Protein AF-A0A2W0CCJ9-F1 (afdb_monomer_lite)

Structure (mmCIF, N/CA/C/O backbone):
data_AF-A0A2W0CCJ9-F1
#
_entry.id   AF-A0A2W0CCJ9-F1
#
loop_
_atom_site.group_PDB
_atom_site.id
_atom_site.type_symbol
_atom_site.label_atom_id
_atom_site.label_alt_id
_atom_site.label_comp_id
_atom_site.label_asym_id
_atom_site.label_entity_id
_atom_site.label_seq_id
_atom_site.pdbx_PDB_ins_code
_atom_site.Cartn_x
_atom_site.Cartn_y
_atom_site.Cartn_z
_atom_site.occupancy
_atom_site.B_iso_or_equiv
_atom_site.auth_seq_id
_atom_site.auth_comp_id
_atom_site.auth_asym_id
_atom_site.auth_atom_id
_atom_site.pdbx_PDB_model_num
ATOM 1 N N . MET A 1 1 ? -24.635 -8.488 -2.903 1.00 36.38 1 MET A N 1
ATOM 2 C CA . MET A 1 1 ? -23.510 -9.349 -2.495 1.00 36.38 1 MET A CA 1
ATOM 3 C C . MET A 1 1 ? -22.950 -8.740 -1.231 1.00 36.38 1 MET A C 1
ATOM 5 O O . MET A 1 1 ? -22.435 -7.633 -1.300 1.00 36.38 1 MET A O 1
ATOM 9 N N . GLU A 1 2 ? -23.184 -9.383 -0.089 1.00 36.41 2 GLU A N 1
ATOM 10 C CA . GLU A 1 2 ? -22.572 -9.007 1.187 1.00 36.41 2 GLU A CA 1
ATOM 11 C C . GLU A 1 2 ? -21.057 -9.141 1.027 1.00 36.41 2 GLU A C 1
ATOM 13 O O . GLU A 1 2 ? -20.549 -10.251 0.882 1.00 36.41 2 GLU A O 1
ATOM 18 N N . GLN A 1 3 ? -20.332 -8.022 0.975 1.00 44.28 3 GLN A N 1
ATOM 19 C CA . GLN A 1 3 ? -18.906 -8.081 1.270 1.00 44.28 3 GLN A CA 1
ATOM 20 C C . GLN A 1 3 ? -18.805 -8.518 2.731 1.00 44.28 3 GLN A C 1
ATOM 22 O O . GLN A 1 3 ? -19.394 -7.888 3.608 1.00 44.28 3 GLN A O 1
ATOM 27 N N . GLU A 1 4 ? -18.152 -9.658 2.944 1.00 54.81 4 GLU A N 1
ATOM 28 C CA . GLU A 1 4 ? -17.849 -10.255 4.242 1.00 54.81 4 GLU A CA 1
ATOM 29 C C . GLU A 1 4 ? -17.499 -9.161 5.265 1.00 54.81 4 GLU A C 1
ATOM 31 O O . GLU A 1 4 ? -16.787 -8.219 4.924 1.00 54.81 4 GLU A O 1
ATOM 36 N N . GLY A 1 5 ? -17.974 -9.278 6.513 1.00 71.81 5 GLY A N 1
ATOM 37 C CA . GLY A 1 5 ? -17.723 -8.334 7.620 1.00 71.81 5 GLY A CA 1
ATOM 38 C C . GLY A 1 5 ? -16.260 -8.262 8.093 1.00 71.81 5 GLY A C 1
ATOM 39 O O . GLY A 1 5 ? -15.988 -8.201 9.292 1.00 71.81 5 GLY A O 1
ATOM 40 N N . LEU A 1 6 ? -15.319 -8.330 7.158 1.00 80.31 6 LEU A N 1
ATOM 41 C CA . LEU A 1 6 ? -13.891 -8.200 7.341 1.00 80.31 6 LEU A CA 1
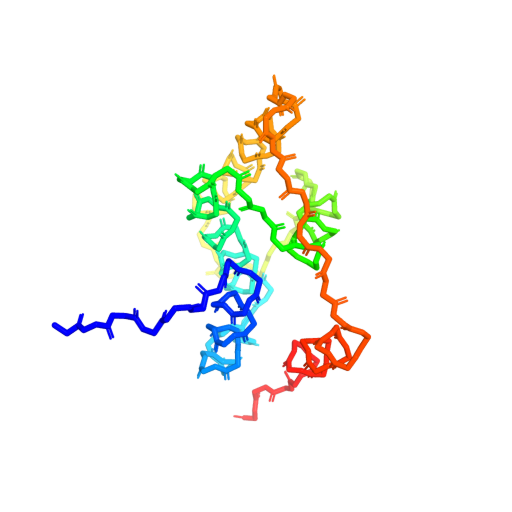ATOM 42 C C . LEU A 1 6 ? -13.539 -6.739 7.604 1.00 80.31 6 LEU A C 1
ATOM 44 O O . LEU A 1 6 ? -14.068 -5.818 6.985 1.00 80.31 6 LEU A O 1
ATOM 48 N N . ASN A 1 7 ? -12.612 -6.528 8.529 1.00 89.06 7 ASN A N 1
ATOM 49 C CA . ASN A 1 7 ? -12.069 -5.200 8.777 1.00 89.06 7 ASN A CA 1
ATOM 50 C C . ASN A 1 7 ? -10.941 -4.849 7.791 1.00 89.06 7 ASN A C 1
ATOM 52 O O . ASN A 1 7 ? -10.419 -5.719 7.093 1.00 89.06 7 ASN A O 1
ATOM 56 N N . VAL A 1 8 ? -10.518 -3.579 7.790 1.00 90.31 8 VAL A N 1
ATOM 57 C CA . VAL A 1 8 ? -9.492 -3.055 6.871 1.00 90.31 8 VAL A CA 1
ATOM 58 C C . VAL A 1 8 ? -8.215 -3.895 6.865 1.00 90.31 8 VAL A C 1
ATOM 60 O O . VAL A 1 8 ? -7.659 -4.133 5.795 1.00 90.31 8 VAL A O 1
ATOM 63 N N . SER A 1 9 ? -7.748 -4.394 8.014 1.00 90.94 9 SER A N 1
ATOM 64 C CA . SER A 1 9 ? -6.506 -5.170 8.053 1.00 90.94 9 SER A CA 1
ATOM 65 C C . SER A 1 9 ? -6.653 -6.571 7.464 1.00 90.94 9 SER A C 1
ATOM 67 O O . SER A 1 9 ? -5.741 -7.046 6.787 1.00 90.94 9 SER A O 1
ATOM 69 N N . GLN A 1 10 ? -7.818 -7.198 7.638 1.00 91.56 10 GLN A N 1
ATOM 70 C CA . GLN A 1 10 ? -8.149 -8.474 7.001 1.00 91.56 10 GLN A CA 1
ATOM 71 C C . GLN A 1 10 ? -8.302 -8.324 5.487 1.00 91.56 10 GLN A C 1
ATOM 73 O O . GLN A 1 10 ? -7.727 -9.118 4.747 1.00 91.56 10 GLN A O 1
ATOM 78 N N . VAL A 1 11 ? -9.022 -7.292 5.032 1.00 92.56 11 VAL A N 1
ATOM 79 C CA . VAL A 1 11 ? -9.185 -6.997 3.599 1.00 92.56 11 VAL A CA 1
ATOM 80 C C . VAL A 1 11 ? -7.825 -6.714 2.964 1.00 92.56 11 VAL A C 1
ATOM 82 O O . VAL A 1 11 ? -7.482 -7.338 1.969 1.00 92.56 11 VAL A O 1
ATOM 85 N N . SER A 1 12 ? -7.000 -5.874 3.595 1.00 93.56 12 SER A N 1
ATOM 86 C CA . SER A 1 12 ? -5.653 -5.545 3.106 1.00 93.56 12 SER A CA 1
ATOM 87 C C . SER A 1 12 ? -4.770 -6.787 2.950 1.00 93.56 12 SER A C 1
ATOM 89 O O . SER A 1 12 ? -4.078 -6.936 1.946 1.00 93.56 12 SER A O 1
ATOM 91 N N . ALA A 1 13 ? -4.785 -7.692 3.936 1.00 93.31 13 ALA A N 1
ATOM 92 C CA . ALA A 1 13 ? -3.999 -8.921 3.877 1.00 93.31 13 ALA A CA 1
ATOM 93 C C . ALA A 1 13 ? -4.514 -9.873 2.787 1.00 93.31 13 ALA A C 1
ATOM 95 O O . ALA A 1 13 ? -3.707 -10.439 2.054 1.00 93.31 13 ALA A O 1
ATOM 96 N N . LYS A 1 14 ? -5.841 -10.009 2.656 1.00 93.50 14 LYS A N 1
ATOM 97 C CA . LYS A 1 14 ? -6.486 -10.839 1.632 1.00 93.50 14 LYS A CA 1
ATOM 98 C C . LYS A 1 14 ? -6.181 -10.330 0.222 1.00 93.50 14 LYS A C 1
ATOM 100 O O . LYS A 1 14 ? -5.783 -11.127 -0.613 1.00 93.50 14 LYS A O 1
ATOM 105 N N . THR A 1 15 ? -6.247 -9.018 -0.016 1.00 93.75 15 THR A N 1
ATOM 106 C CA . THR A 1 15 ? -5.880 -8.414 -1.308 1.00 93.75 15 THR A CA 1
ATOM 107 C C . THR A 1 15 ? -4.431 -8.719 -1.691 1.00 93.75 15 THR A C 1
ATOM 109 O O . THR A 1 15 ? -4.172 -9.174 -2.799 1.00 93.75 15 THR A O 1
ATOM 112 N N . LEU A 1 16 ? -3.474 -8.530 -0.773 1.00 94.81 16 LEU A N 1
ATOM 113 C CA . LEU A 1 16 ? -2.067 -8.850 -1.055 1.00 94.81 16 LEU A CA 1
ATOM 114 C C . LEU A 1 16 ? -1.843 -10.344 -1.319 1.00 94.81 16 LEU A C 1
ATOM 116 O O . LEU A 1 16 ? -0.962 -10.700 -2.096 1.00 94.81 16 LEU A O 1
ATOM 120 N N . GLU A 1 17 ? -2.608 -11.208 -0.654 1.00 93.94 17 GLU A N 1
ATOM 121 C CA . GLU A 1 17 ? -2.550 -12.651 -0.853 1.00 93.94 17 GLU A CA 1
ATOM 122 C C . GLU A 1 17 ? -3.135 -13.086 -2.194 1.00 93.94 17 GLU A C 1
ATOM 124 O O . GLU A 1 17 ? -2.526 -13.906 -2.870 1.00 93.94 17 GLU A O 1
ATOM 129 N N . GLU A 1 18 ? -4.295 -12.566 -2.581 1.00 94.56 18 GLU A N 1
ATOM 130 C CA . GLU A 1 18 ? -4.968 -12.941 -3.828 1.00 94.56 18 GLU A CA 1
ATOM 131 C C . GLU A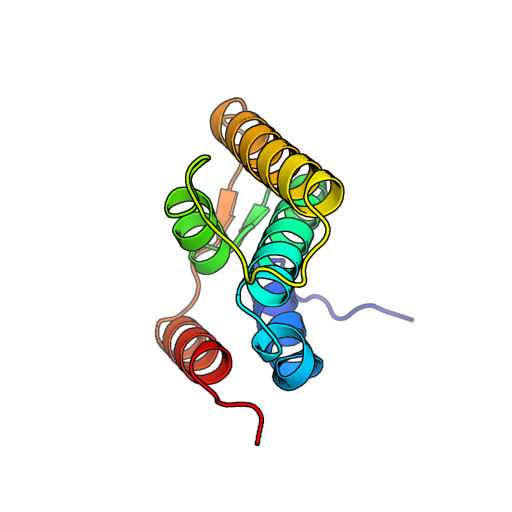 1 18 ? -4.173 -12.458 -5.049 1.00 94.56 18 GLU A C 1
ATOM 133 O O . GLU A 1 18 ? -3.966 -13.221 -5.996 1.00 94.56 18 GLU A O 1
ATOM 138 N N . ASP A 1 19 ? -3.619 -11.245 -4.974 1.00 95.62 19 ASP A N 1
ATOM 139 C CA . ASP A 1 19 ? -2.922 -10.598 -6.089 1.00 95.62 19 ASP A CA 1
ATOM 140 C C . ASP A 1 19 ? -1.393 -10.760 -6.035 1.00 95.62 19 ASP A C 1
ATOM 142 O O . ASP A 1 19 ? -0.665 -10.081 -6.765 1.00 95.62 19 ASP A O 1
ATOM 146 N N . TRP A 1 20 ? -0.871 -11.666 -5.198 1.00 94.69 20 TRP A N 1
ATOM 147 C CA . TRP A 1 20 ? 0.558 -11.727 -4.853 1.00 94.69 20 TRP A CA 1
ATOM 148 C C . TRP A 1 20 ? 1.510 -11.761 -6.054 1.00 94.69 20 TRP A C 1
ATOM 150 O O . TRP A 1 20 ? 2.583 -11.161 -6.009 1.00 94.69 20 TRP A O 1
ATOM 160 N N . ARG A 1 21 ? 1.125 -12.444 -7.140 1.00 93.88 21 ARG A N 1
ATOM 161 C CA . ARG A 1 21 ? 1.937 -12.530 -8.364 1.00 93.88 21 ARG A CA 1
ATOM 162 C C . ARG A 1 21 ? 2.101 -11.169 -9.024 1.00 93.88 21 ARG A C 1
ATOM 164 O O . ARG A 1 21 ? 3.203 -10.811 -9.407 1.00 93.88 21 ARG A O 1
ATOM 171 N N . VAL A 1 22 ? 1.014 -10.406 -9.120 1.00 93.69 22 VAL A N 1
ATOM 172 C CA . VAL A 1 22 ? 1.027 -9.060 -9.704 1.00 93.69 22 VAL A CA 1
ATOM 173 C C . VAL A 1 22 ? 1.739 -8.099 -8.762 1.00 93.69 22 VAL A C 1
ATOM 175 O O . VAL A 1 22 ? 2.603 -7.340 -9.187 1.00 93.69 22 VAL A O 1
ATOM 178 N N . VAL A 1 23 ? 1.443 -8.181 -7.462 1.00 93.69 23 VAL A N 1
ATOM 179 C CA . VAL A 1 23 ? 2.109 -7.382 -6.423 1.00 93.69 23 VAL A CA 1
ATOM 180 C C . VAL A 1 23 ? 3.631 -7.550 -6.473 1.00 93.69 23 VAL A C 1
ATOM 182 O O . VAL A 1 23 ? 4.359 -6.591 -6.222 1.00 93.69 23 VAL A O 1
ATOM 185 N N . ASN A 1 24 ? 4.127 -8.745 -6.798 1.00 94.06 24 ASN A N 1
ATOM 186 C CA . ASN A 1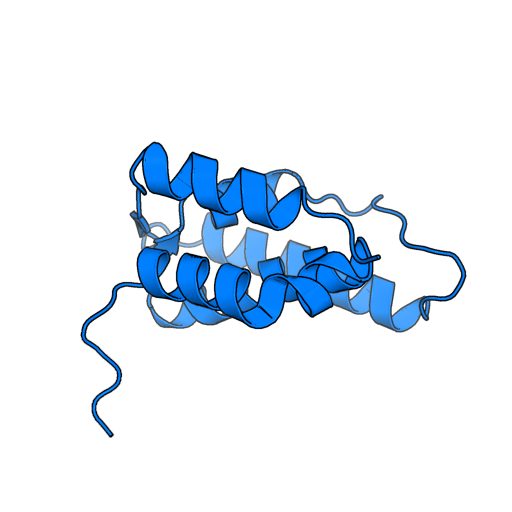 24 ? 5.557 -9.053 -6.825 1.00 94.06 24 ASN A CA 1
ATOM 187 C C . ASN A 1 24 ? 6.221 -8.933 -8.202 1.00 94.06 24 ASN A C 1
ATOM 189 O O . ASN A 1 24 ? 7.416 -9.201 -8.292 1.00 94.06 24 ASN A O 1
ATOM 193 N N . ASP A 1 25 ? 5.499 -8.492 -9.231 1.00 92.62 25 ASP A N 1
ATOM 194 C CA . ASP A 1 25 ? 6.037 -8.295 -10.584 1.00 92.62 25 ASP A CA 1
ATOM 195 C C . ASP A 1 25 ? 7.213 -7.301 -10.606 1.00 92.62 25 ASP A C 1
ATOM 197 O O . ASP A 1 25 ? 8.251 -7.536 -11.220 1.00 92.62 25 ASP A O 1
ATOM 201 N N . SER A 1 26 ? 7.094 -6.200 -9.860 1.00 92.25 26 SER A N 1
ATOM 202 C CA . SER A 1 26 ? 8.171 -5.222 -9.709 1.00 92.25 26 SER A CA 1
ATOM 203 C C . SER A 1 26 ? 8.064 -4.453 -8.393 1.00 92.25 26 SER A C 1
ATOM 205 O O . SER A 1 26 ? 7.017 -4.418 -7.740 1.00 92.25 26 SER A O 1
ATOM 207 N N . SER A 1 27 ? 9.145 -3.771 -7.998 1.00 91.75 27 SER A N 1
ATOM 208 C CA . SER A 1 27 ? 9.115 -2.851 -6.852 1.00 91.75 27 SER A CA 1
ATOM 209 C C . SER A 1 27 ? 8.127 -1.697 -7.055 1.00 91.75 27 SER A C 1
ATOM 211 O O . SER A 1 27 ? 7.547 -1.217 -6.077 1.00 91.75 27 SER A O 1
ATOM 213 N N . PHE A 1 28 ? 7.909 -1.281 -8.307 1.00 94.12 28 PHE A N 1
ATOM 214 C CA . PHE A 1 28 ? 6.933 -0.258 -8.671 1.00 94.12 28 PHE A CA 1
ATOM 215 C C . PHE A 1 28 ? 5.512 -0.756 -8.425 1.00 94.12 28 PHE A C 1
ATOM 217 O O . PHE A 1 28 ? 4.790 -0.155 -7.629 1.00 94.12 28 PHE A O 1
ATOM 224 N N . THR A 1 29 ? 5.148 -1.904 -9.003 1.00 93.94 29 THR A N 1
ATOM 225 C CA . THR A 1 29 ? 3.820 -2.512 -8.837 1.00 93.94 29 THR A CA 1
ATOM 226 C C . THR A 1 29 ? 3.524 -2.785 -7.366 1.00 93.94 29 THR A C 1
ATOM 228 O O . THR A 1 29 ? 2.456 -2.430 -6.867 1.00 93.94 29 THR A O 1
ATOM 231 N N . ARG A 1 30 ? 4.505 -3.309 -6.623 1.00 93.94 30 ARG A N 1
ATOM 232 C CA . ARG A 1 30 ? 4.382 -3.532 -5.178 1.00 93.94 30 ARG A CA 1
ATOM 233 C C . ARG A 1 30 ? 4.056 -2.252 -4.416 1.00 93.94 30 ARG A C 1
ATOM 235 O O . ARG A 1 30 ? 3.175 -2.245 -3.556 1.00 93.94 30 ARG A O 1
ATOM 242 N N . THR A 1 31 ? 4.789 -1.182 -4.710 1.00 95.00 31 THR A N 1
ATOM 243 C CA . THR A 1 31 ? 4.601 0.115 -4.051 1.00 95.00 31 THR A CA 1
ATOM 244 C C . THR A 1 31 ? 3.228 0.684 -4.396 1.00 95.00 31 THR A C 1
ATOM 246 O O . THR A 1 31 ? 2.493 1.076 -3.493 1.00 95.00 31 THR A O 1
ATOM 249 N N . LEU A 1 32 ? 2.828 0.628 -5.668 1.00 95.06 32 LEU A N 1
ATOM 250 C CA . LEU A 1 32 ? 1.514 1.070 -6.131 1.00 95.06 32 LEU A CA 1
ATOM 251 C C . LEU A 1 32 ? 0.362 0.346 -5.414 1.00 95.06 32 LEU A C 1
ATOM 253 O O . LEU A 1 32 ? -0.585 0.995 -4.971 1.00 95.06 32 LEU A O 1
ATOM 257 N N . TYR A 1 33 ? 0.453 -0.976 -5.240 1.00 95.25 33 TYR A N 1
ATOM 258 C CA . TYR A 1 33 ? -0.549 -1.756 -4.504 1.00 95.25 33 TYR A CA 1
ATOM 259 C C . TYR A 1 33 ? -0.648 -1.331 -3.038 1.00 95.25 33 TYR A C 1
ATOM 261 O O . TYR A 1 33 ? -1.745 -1.094 -2.533 1.00 95.25 33 TYR A O 1
ATOM 269 N N . ILE A 1 34 ? 0.489 -1.185 -2.352 1.00 95.12 34 ILE A N 1
ATOM 270 C CA . ILE A 1 34 ? 0.510 -0.771 -0.942 1.00 95.12 34 ILE A CA 1
ATOM 271 C C . ILE A 1 34 ? -0.091 0.629 -0.775 1.00 95.12 34 ILE A C 1
ATOM 273 O O . ILE A 1 34 ? -0.863 0.851 0.158 1.00 95.12 34 ILE A O 1
ATOM 277 N N . ILE A 1 35 ? 0.209 1.557 -1.687 1.00 95.62 35 ILE A N 1
ATOM 278 C CA . ILE A 1 35 ? -0.347 2.915 -1.660 1.00 95.62 35 ILE A CA 1
ATOM 279 C C . ILE A 1 35 ? -1.830 2.931 -1.993 1.00 95.62 35 ILE A C 1
ATOM 281 O O . ILE A 1 35 ? -2.586 3.633 -1.329 1.00 95.62 35 ILE A O 1
ATOM 285 N N . THR A 1 36 ? -2.275 2.101 -2.929 1.00 94.75 36 THR A N 1
ATOM 286 C CA . THR A 1 36 ? -3.700 1.961 -3.242 1.00 94.75 36 THR A CA 1
ATOM 287 C C . THR A 1 36 ? -4.475 1.434 -2.033 1.00 94.75 36 THR A C 1
ATOM 289 O O . THR A 1 36 ? -5.507 1.998 -1.675 1.00 94.75 36 THR A O 1
ATOM 292 N N . ILE A 1 37 ? -3.949 0.420 -1.335 1.00 95.31 37 ILE A N 1
ATOM 293 C CA . ILE A 1 37 ? -4.540 -0.086 -0.087 1.00 95.31 37 ILE A CA 1
ATOM 294 C C . ILE A 1 37 ? -4.564 1.010 0.987 1.00 95.31 37 ILE A C 1
ATOM 296 O O . ILE A 1 37 ? -5.576 1.177 1.672 1.00 95.31 37 ILE A O 1
ATOM 300 N N . ALA A 1 38 ? -3.476 1.771 1.138 1.00 94.38 38 ALA A N 1
ATOM 301 C CA . ALA A 1 38 ? -3.404 2.864 2.103 1.00 94.38 38 ALA A CA 1
ATOM 302 C C . ALA A 1 38 ? -4.436 3.965 1.799 1.00 94.38 38 ALA A C 1
ATOM 304 O O . ALA A 1 38 ? -5.142 4.393 2.708 1.00 94.38 38 ALA A O 1
ATOM 305 N N . LEU A 1 39 ? -4.576 4.375 0.535 1.00 92.50 39 LEU A N 1
ATOM 306 C CA . LEU A 1 39 ? -5.562 5.361 0.082 1.00 92.50 39 LEU A CA 1
ATOM 307 C C . LEU A 1 39 ? -7.002 4.869 0.268 1.00 92.50 39 LEU A C 1
ATOM 309 O O . LEU A 1 39 ? -7.856 5.631 0.716 1.00 92.50 39 LEU A O 1
ATOM 313 N N . GLU A 1 40 ? -7.282 3.598 -0.022 1.00 92.44 40 GLU A N 1
ATOM 314 C CA . GLU A 1 40 ? -8.612 3.018 0.190 1.00 92.44 40 GLU A CA 1
ATOM 315 C C . GLU A 1 40 ? -8.964 2.966 1.682 1.00 92.44 40 GLU A C 1
ATOM 317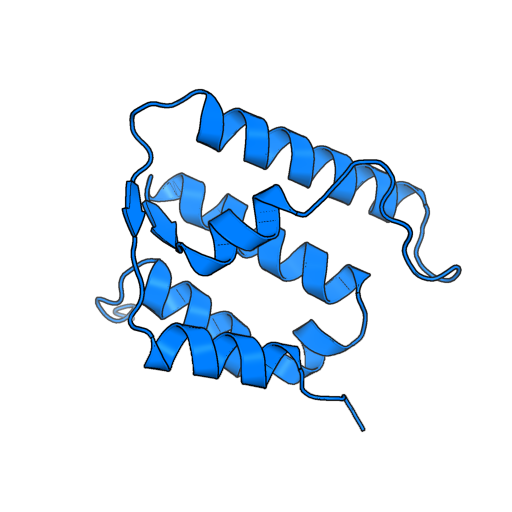 O O . GLU A 1 40 ? -10.077 3.313 2.080 1.00 92.44 40 GLU A O 1
ATOM 322 N N . SER A 1 41 ? -7.982 2.625 2.520 1.00 91.12 41 SER A N 1
ATOM 323 C CA . SER A 1 41 ? -8.087 2.622 3.984 1.00 91.12 41 SER A CA 1
ATOM 324 C C . SER A 1 41 ? -8.488 4.000 4.540 1.00 91.12 41 SER A C 1
ATOM 326 O O . SER A 1 41 ? -9.238 4.082 5.518 1.00 91.12 41 SER A O 1
ATOM 328 N N . LEU A 1 42 ? -8.097 5.095 3.867 1.00 87.44 42 LEU A N 1
ATOM 329 C CA . LEU A 1 42 ? -8.479 6.462 4.250 1.00 87.44 42 LEU A CA 1
ATOM 330 C C . LEU A 1 42 ? -9.992 6.684 4.304 1.00 87.44 42 LEU A C 1
ATOM 332 O O . LEU A 1 42 ? -10.484 7.411 5.169 1.00 87.44 42 LEU A O 1
ATOM 336 N N . LYS A 1 43 ? -10.759 6.014 3.438 1.00 89.44 43 LYS A N 1
ATOM 337 C CA . LYS A 1 43 ? -12.228 6.129 3.419 1.00 89.44 43 LYS A CA 1
ATOM 338 C C . LYS A 1 43 ? -12.876 5.594 4.696 1.00 89.44 43 LYS A C 1
ATOM 340 O O . LYS A 1 43 ? -13.967 6.029 5.057 1.00 89.44 43 LYS A O 1
ATOM 345 N N . TYR A 1 44 ? -12.199 4.676 5.382 1.00 90.31 44 TYR A N 1
ATOM 346 C CA . TYR A 1 44 ? -12.690 4.005 6.583 1.00 90.31 44 TYR A CA 1
ATOM 347 C C . TYR A 1 44 ? -12.089 4.569 7.877 1.00 90.31 44 TYR A C 1
ATOM 349 O O . TYR A 1 44 ? -12.458 4.106 8.954 1.00 90.31 44 TYR A O 1
ATOM 357 N N . LYS A 1 45 ? -11.175 5.552 7.790 1.00 90.69 45 LYS A N 1
ATOM 358 C CA . LYS A 1 45 ? -10.413 6.113 8.928 1.00 90.69 45 LYS A CA 1
ATOM 359 C C . LYS A 1 45 ? -9.672 5.056 9.769 1.00 90.69 45 LYS A C 1
ATOM 361 O O . LYS A 1 45 ? -9.303 5.293 10.918 1.00 90.69 45 LYS A O 1
ATOM 366 N N . GLU A 1 46 ? -9.433 3.881 9.199 1.00 91.88 46 GLU A N 1
ATOM 367 C CA . GLU A 1 46 ? -8.640 2.812 9.796 1.00 91.88 46 GLU A CA 1
ATOM 368 C C . GLU A 1 46 ? -7.584 2.388 8.783 1.00 91.88 46 GLU A C 1
ATOM 370 O O . GLU A 1 46 ? -7.885 2.317 7.599 1.00 91.88 46 GLU A O 1
ATOM 375 N N . ILE A 1 47 ? -6.373 2.065 9.232 1.00 93.19 47 ILE A N 1
ATOM 376 C CA . ILE A 1 47 ? -5.305 1.531 8.379 1.00 93.19 47 ILE A CA 1
ATOM 377 C C . ILE A 1 47 ? -4.663 0.323 9.049 1.00 93.19 47 ILE A C 1
ATOM 379 O O . ILE A 1 47 ? -4.494 0.294 10.268 1.00 93.19 47 ILE A O 1
ATOM 383 N N . ALA A 1 48 ? -4.302 -0.690 8.266 1.00 94.75 48 ALA A N 1
ATOM 384 C CA . ALA A 1 48 ? -3.563 -1.828 8.793 1.00 94.75 48 ALA A CA 1
ATOM 385 C C . ALA A 1 48 ? -2.148 -1.404 9.219 1.00 94.75 48 ALA A C 1
ATOM 387 O O . ALA A 1 48 ? -1.448 -0.715 8.474 1.00 94.75 48 ALA A O 1
ATOM 388 N N . ASP A 1 49 ? -1.703 -1.858 10.386 1.00 94.06 49 ASP A N 1
ATOM 389 C CA . ASP A 1 49 ? -0.364 -1.581 10.921 1.00 94.06 49 ASP A CA 1
ATOM 390 C C . ASP A 1 49 ? 0.782 -1.906 9.947 1.00 94.06 49 ASP A C 1
ATOM 392 O O . ASP A 1 49 ? 1.714 -1.118 9.790 1.00 94.06 49 ASP A O 1
ATOM 396 N N . PHE A 1 50 ? 0.700 -3.025 9.227 1.00 94.00 50 PHE A N 1
ATOM 397 C CA . PHE A 1 50 ? 1.722 -3.439 8.270 1.00 94.00 50 PHE A CA 1
ATOM 398 C C . PHE A 1 50 ? 1.747 -2.572 7.003 1.00 94.00 50 PHE A C 1
ATOM 400 O O . PHE A 1 50 ? 2.812 -2.443 6.396 1.00 94.00 50 PHE A O 1
ATOM 407 N N . ILE A 1 51 ? 0.612 -1.979 6.608 1.00 95.06 51 ILE A N 1
ATOM 408 C CA . ILE A 1 51 ? 0.537 -0.994 5.516 1.00 95.06 51 ILE A CA 1
ATOM 409 C C . ILE A 1 51 ? 1.125 0.327 6.000 1.00 95.06 51 ILE A C 1
ATOM 411 O O . ILE A 1 51 ? 1.990 0.891 5.334 1.00 95.06 51 ILE A O 1
ATOM 415 N N . HIS A 1 52 ? 0.726 0.775 7.192 1.00 93.19 52 HIS A N 1
ATOM 416 C CA . HIS A 1 52 ? 1.235 1.997 7.807 1.00 93.19 52 HIS A CA 1
ATOM 417 C C . HIS A 1 52 ? 2.766 1.969 7.958 1.00 93.19 52 HIS A C 1
ATOM 419 O O . HIS A 1 52 ? 3.456 2.891 7.527 1.00 93.19 52 HIS A O 1
ATOM 425 N N . ALA A 1 53 ? 3.321 0.868 8.475 1.00 91.69 53 ALA A N 1
ATOM 426 C CA . ALA A 1 53 ? 4.766 0.690 8.622 1.00 91.69 53 ALA A CA 1
ATOM 427 C C . ALA A 1 53 ? 5.521 0.707 7.278 1.00 91.69 53 ALA A C 1
ATOM 429 O O . ALA A 1 53 ? 6.665 1.151 7.211 1.00 91.69 53 ALA A O 1
ATOM 430 N N . ARG A 1 54 ? 4.904 0.220 6.193 1.00 92.19 54 ARG A N 1
ATOM 431 C CA . ARG A 1 54 ? 5.493 0.255 4.843 1.00 92.19 54 ARG A CA 1
ATOM 432 C C . ARG A 1 54 ? 5.441 1.645 4.238 1.00 92.19 54 ARG A C 1
ATOM 434 O O . ARG A 1 54 ? 6.442 2.079 3.676 1.00 92.19 54 ARG A O 1
ATOM 441 N N . LEU A 1 55 ? 4.313 2.335 4.395 1.00 91.06 55 LEU A N 1
ATOM 442 C CA . LEU A 1 55 ? 4.158 3.712 3.950 1.00 91.06 55 LEU A CA 1
ATOM 443 C C . LEU A 1 55 ? 5.267 4.584 4.538 1.00 91.06 55 LEU A C 1
ATOM 445 O O . LEU A 1 55 ? 5.918 5.311 3.795 1.00 91.06 55 LEU A O 1
ATOM 449 N N . ASP A 1 56 ? 5.540 4.461 5.839 1.00 86.81 56 ASP A N 1
ATOM 450 C CA . ASP A 1 56 ? 6.578 5.247 6.512 1.00 86.81 56 ASP A CA 1
ATOM 451 C C . ASP A 1 56 ? 7.969 5.060 5.878 1.00 86.81 56 ASP A C 1
ATOM 453 O O . ASP A 1 56 ? 8.682 6.036 5.641 1.00 86.81 56 ASP A O 1
ATOM 457 N N . ARG A 1 57 ? 8.295 3.832 5.453 1.00 88.19 57 ARG A N 1
ATOM 458 C CA . ARG A 1 57 ? 9.566 3.492 4.790 1.00 88.19 57 ARG A CA 1
ATOM 459 C C . ARG A 1 57 ? 9.729 4.079 3.387 1.00 88.19 57 ARG A C 1
ATOM 461 O O . ARG A 1 57 ? 10.858 4.118 2.901 1.00 88.19 57 ARG A O 1
ATOM 468 N N . TYR A 1 58 ? 8.653 4.492 2.720 1.00 89.44 58 TYR A N 1
ATOM 469 C CA . TYR A 1 58 ? 8.738 5.051 1.373 1.00 89.44 58 TYR A CA 1
ATOM 470 C C . TYR A 1 58 ? 9.207 6.501 1.378 1.00 89.44 58 TYR A C 1
ATOM 472 O O . TYR A 1 58 ? 8.754 7.322 2.173 1.00 89.44 58 TYR A O 1
ATOM 480 N N . THR A 1 59 ? 10.117 6.837 0.474 1.00 79.75 59 THR A N 1
ATOM 481 C CA . THR A 1 59 ? 10.779 8.143 0.432 1.00 79.75 59 THR A CA 1
ATOM 482 C C . THR A 1 59 ? 10.789 8.698 -0.988 1.00 79.75 59 THR A C 1
ATOM 484 O O . THR A 1 59 ? 10.782 7.953 -1.965 1.00 79.75 59 THR A O 1
ATOM 487 N N . ARG A 1 60 ? 10.868 10.027 -1.125 1.00 75.06 60 ARG A N 1
ATOM 488 C CA . ARG A 1 60 ? 10.892 10.701 -2.439 1.00 75.06 60 ARG A CA 1
ATOM 489 C C . ARG A 1 60 ? 12.077 10.330 -3.335 1.00 75.06 60 ARG A C 1
ATOM 491 O O . ARG A 1 60 ? 12.041 10.613 -4.522 1.00 75.06 60 ARG A O 1
ATOM 498 N N . ASN A 1 61 ? 13.137 9.750 -2.776 1.00 76.00 61 ASN A N 1
ATOM 499 C CA . ASN A 1 61 ? 14.325 9.319 -3.514 1.00 76.00 61 ASN A CA 1
ATOM 500 C C . ASN A 1 61 ? 14.290 7.834 -3.907 1.00 76.00 61 ASN A C 1
ATOM 502 O O . ASN A 1 61 ? 15.321 7.301 -4.316 1.00 76.00 61 ASN A O 1
ATOM 506 N N . MET A 1 62 ? 13.149 7.153 -3.753 1.00 84.88 62 MET A N 1
ATOM 507 C CA . MET A 1 62 ? 12.985 5.806 -4.290 1.00 84.88 62 MET A CA 1
ATOM 508 C C . MET A 1 62 ? 13.173 5.820 -5.803 1.00 84.88 62 MET A C 1
ATOM 510 O O . MET A 1 62 ? 12.600 6.646 -6.510 1.00 84.88 62 MET A O 1
ATOM 514 N N . THR A 1 63 ? 13.970 4.877 -6.288 1.00 84.00 63 THR A N 1
ATOM 515 C CA . THR A 1 63 ? 14.145 4.625 -7.712 1.00 84.00 63 THR A CA 1
ATOM 516 C C . THR A 1 63 ? 13.411 3.347 -8.091 1.00 84.00 63 THR A C 1
ATOM 518 O O . THR A 1 63 ? 13.369 2.374 -7.332 1.00 84.00 63 THR A O 1
ATOM 521 N N . PHE A 1 64 ? 12.817 3.359 -9.277 1.00 90.69 64 PHE A N 1
ATOM 522 C CA . PHE A 1 64 ? 12.175 2.198 -9.882 1.00 90.69 64 PHE A CA 1
ATOM 523 C C . PHE A 1 64 ? 12.957 1.780 -11.130 1.00 90.69 64 PHE A C 1
ATOM 525 O O . PHE A 1 64 ? 13.905 2.460 -11.526 1.00 90.69 64 PHE A O 1
ATOM 532 N N . GLY A 1 65 ? 12.619 0.624 -11.705 1.00 85.19 65 GLY A N 1
ATOM 533 C CA . GLY A 1 65 ? 13.319 0.115 -12.884 1.00 85.19 65 GLY A CA 1
ATOM 534 C C . GLY A 1 65 ? 13.279 1.105 -14.052 1.00 85.19 65 GLY A C 1
ATOM 535 O O . GLY A 1 65 ? 12.279 1.787 -14.248 1.00 85.19 65 GLY A O 1
ATOM 536 N N . GLU A 1 66 ? 14.346 1.140 -14.856 1.00 79.94 66 GLU A N 1
ATOM 537 C CA . GLU A 1 66 ? 14.528 2.098 -15.967 1.00 79.94 66 GLU A CA 1
ATOM 538 C C . GLU A 1 66 ? 13.442 2.026 -17.059 1.00 79.94 66 GLU A C 1
ATOM 540 O O . GLU A 1 66 ? 13.339 2.916 -17.895 1.00 79.94 66 GLU A O 1
ATOM 545 N N . HIS A 1 67 ? 12.640 0.960 -17.067 1.00 89.69 67 HIS A N 1
ATOM 546 C CA . HIS A 1 67 ? 11.552 0.732 -18.018 1.00 89.69 67 HIS A CA 1
ATOM 547 C C . HIS A 1 67 ? 10.209 1.340 -17.579 1.00 89.69 67 HIS A C 1
ATOM 549 O O . HIS A 1 67 ? 9.249 1.285 -18.346 1.00 89.69 67 HIS A O 1
ATOM 555 N N . ILE A 1 68 ? 10.114 1.877 -16.360 1.00 93.25 68 ILE A N 1
ATOM 556 C CA . ILE A 1 68 ? 8.904 2.539 -15.864 1.00 93.25 68 ILE A CA 1
ATOM 557 C C . ILE A 1 68 ? 8.911 4.002 -16.315 1.00 93.25 68 ILE A C 1
ATOM 559 O O . ILE A 1 68 ? 9.931 4.683 -16.224 1.00 93.25 68 ILE A O 1
ATOM 563 N N . ASP A 1 69 ? 7.765 4.493 -16.787 1.00 94.25 69 ASP A N 1
ATOM 564 C CA . ASP A 1 69 ? 7.611 5.886 -17.199 1.00 94.25 69 ASP A CA 1
ATOM 565 C C . ASP A 1 69 ? 7.871 6.849 -16.026 1.00 94.25 69 ASP A C 1
ATOM 567 O O . ASP A 1 69 ? 7.303 6.711 -14.939 1.00 94.25 69 ASP A O 1
ATOM 571 N N . ASN A 1 70 ? 8.724 7.853 -16.245 1.00 92.31 70 ASN A N 1
ATOM 572 C CA . ASN A 1 70 ? 9.106 8.807 -15.199 1.00 92.31 70 ASN A CA 1
ATOM 573 C C . ASN A 1 70 ? 7.909 9.587 -14.643 1.00 92.31 70 ASN A C 1
ATOM 575 O O . ASN A 1 70 ? 7.891 9.911 -13.458 1.00 92.31 70 ASN A O 1
ATOM 579 N N . ASN A 1 71 ? 6.904 9.883 -15.466 1.00 95.00 71 ASN A N 1
ATOM 580 C CA . ASN A 1 71 ? 5.724 10.606 -15.008 1.00 95.00 71 ASN A CA 1
ATOM 581 C C . ASN A 1 71 ? 4.806 9.706 -14.161 1.00 95.00 71 ASN A C 1
ATOM 583 O O . ASN A 1 71 ? 4.185 10.197 -13.219 1.00 95.00 71 ASN A O 1
ATOM 587 N N . ASP A 1 72 ? 4.777 8.395 -14.401 1.00 94.69 72 ASP A N 1
ATOM 588 C CA . ASP A 1 72 ? 4.105 7.452 -13.497 1.00 94.69 72 ASP A CA 1
ATOM 589 C C . ASP A 1 72 ? 4.847 7.305 -12.158 1.00 94.69 72 ASP A C 1
ATOM 591 O O . ASP A 1 72 ? 4.210 7.259 -11.101 1.00 94.69 72 ASP A O 1
ATOM 595 N N . ILE A 1 73 ? 6.186 7.323 -12.174 1.00 93.94 73 ILE A N 1
ATOM 596 C CA . ILE A 1 73 ? 7.002 7.393 -10.950 1.00 93.94 73 ILE A CA 1
ATOM 597 C C . ILE A 1 73 ? 6.678 8.666 -10.161 1.00 93.94 73 ILE A C 1
ATOM 599 O O . ILE A 1 73 ? 6.399 8.592 -8.964 1.00 93.94 73 ILE A O 1
ATOM 603 N N . GLU A 1 74 ? 6.688 9.829 -10.814 1.00 93.38 74 GLU A N 1
ATOM 604 C CA . GLU A 1 74 ? 6.406 11.112 -10.164 1.00 93.38 74 GLU A CA 1
ATOM 605 C C . GLU A 1 74 ? 5.013 11.142 -9.528 1.00 93.38 74 GLU A C 1
ATOM 607 O O . GLU A 1 74 ? 4.877 11.593 -8.387 1.00 93.38 74 GLU A O 1
ATOM 612 N N . LYS A 1 75 ? 3.991 10.617 -10.214 1.00 94.44 75 LYS A N 1
ATOM 613 C CA . LYS A 1 75 ? 2.634 10.499 -9.659 1.00 94.44 75 LYS A CA 1
ATOM 614 C C . LYS A 1 75 ? 2.597 9.598 -8.432 1.00 94.44 75 LYS A C 1
ATOM 616 O O . LYS A 1 75 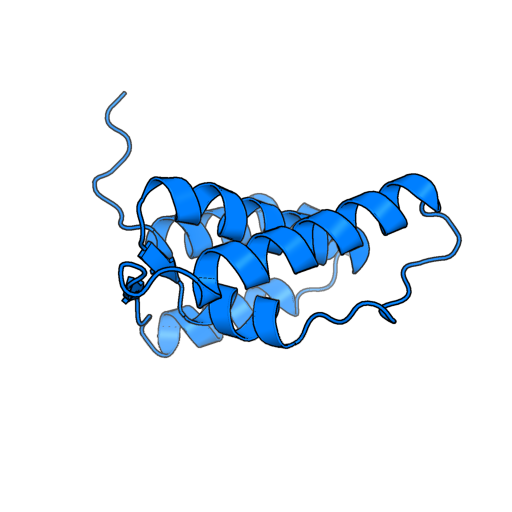? 2.056 10.008 -7.409 1.00 94.44 75 LYS A O 1
ATOM 621 N N . LEU A 1 76 ? 3.227 8.424 -8.486 1.00 95.12 76 LEU A N 1
ATOM 622 C CA . LEU A 1 76 ? 3.267 7.516 -7.338 1.00 95.12 76 LEU A CA 1
ATOM 623 C C . LEU A 1 76 ? 3.956 8.167 -6.130 1.00 95.12 76 LEU A C 1
ATOM 625 O O . LEU A 1 76 ? 3.480 8.047 -5.002 1.00 95.12 76 LEU A O 1
ATOM 629 N N . LEU A 1 77 ? 5.051 8.899 -6.348 1.00 93.62 77 LEU A N 1
ATOM 630 C CA . LEU A 1 77 ? 5.721 9.648 -5.283 1.00 93.62 77 LEU A CA 1
ATOM 631 C C . LEU A 1 77 ? 4.824 10.755 -4.704 1.00 93.62 77 LEU A C 1
ATOM 633 O O . LEU A 1 77 ? 4.815 10.956 -3.489 1.00 93.62 77 LEU A O 1
ATOM 637 N N . GLN A 1 78 ? 4.043 11.450 -5.535 1.00 93.56 78 GLN A N 1
ATOM 638 C CA . GLN A 1 78 ? 3.057 12.431 -5.065 1.00 93.56 78 GLN A CA 1
ATOM 639 C C . GLN A 1 78 ? 1.934 11.778 -4.249 1.00 93.56 78 GLN A C 1
ATOM 641 O O . GLN A 1 78 ? 1.542 12.321 -3.210 1.00 93.56 78 GLN A O 1
ATOM 646 N N . ASP A 1 79 ? 1.454 10.606 -4.666 1.00 93.81 79 ASP A N 1
ATOM 647 C CA . ASP A 1 79 ? 0.429 9.844 -3.950 1.00 93.81 79 ASP A CA 1
ATOM 648 C C . ASP A 1 79 ? 0.935 9.375 -2.580 1.00 93.81 79 ASP A C 1
ATOM 650 O O . ASP A 1 79 ? 0.222 9.513 -1.584 1.00 93.81 79 ASP A O 1
ATOM 654 N N . ILE A 1 80 ? 2.185 8.901 -2.495 1.00 94.25 80 ILE A N 1
ATOM 655 C CA . ILE A 1 80 ? 2.842 8.522 -1.230 1.00 94.25 80 ILE A CA 1
ATOM 656 C C . ILE A 1 80 ? 2.843 9.699 -0.254 1.00 94.25 80 ILE A C 1
ATOM 658 O O . ILE A 1 80 ? 2.421 9.567 0.897 1.00 94.25 80 ILE A O 1
ATOM 662 N N . GLU A 1 81 ? 3.304 10.861 -0.710 1.00 92.50 81 GLU A N 1
ATOM 663 C CA . GLU A 1 81 ? 3.407 12.060 0.121 1.00 92.50 81 GLU A CA 1
ATOM 664 C C . GLU A 1 81 ? 2.034 12.562 0.561 1.00 92.50 81 GLU A C 1
ATOM 666 O O . GLU A 1 81 ? 1.833 12.907 1.727 1.00 92.50 81 GLU A O 1
ATOM 671 N N . THR A 1 82 ? 1.067 12.551 -0.354 1.00 91.31 82 THR A N 1
ATOM 672 C CA . THR A 1 82 ? -0.318 12.923 -0.060 1.00 91.31 82 THR A CA 1
ATOM 673 C C . THR A 1 82 ? -0.921 11.979 0.974 1.00 91.31 82 THR A C 1
ATOM 675 O O . THR A 1 82 ? -1.498 12.439 1.959 1.00 91.31 82 THR A O 1
ATOM 678 N N . CYS A 1 83 ? -0.733 10.669 0.812 1.00 91.62 83 CYS A N 1
ATOM 679 C CA . CYS A 1 83 ? -1.220 9.661 1.747 1.00 91.62 83 CYS A CA 1
ATOM 680 C C . CYS A 1 83 ? -0.620 9.856 3.149 1.00 91.62 83 CYS A C 1
ATOM 682 O O . CYS A 1 83 ? -1.361 9.929 4.132 1.00 91.62 83 CYS A O 1
ATOM 684 N N . LYS A 1 84 ? 0.704 10.051 3.244 1.00 91.25 84 LYS A N 1
ATOM 685 C CA . LYS A 1 84 ? 1.396 10.355 4.510 1.00 91.25 84 LYS A CA 1
ATOM 686 C C . LYS A 1 84 ? 0.846 11.605 5.185 1.00 91.25 84 LYS A C 1
ATOM 688 O O . LYS A 1 84 ? 0.593 11.600 6.388 1.00 91.25 84 LYS A O 1
ATOM 693 N N . LEU A 1 85 ? 0.656 12.681 4.422 1.00 90.31 85 LEU A N 1
ATOM 694 C CA . LEU A 1 85 ? 0.104 13.929 4.945 1.00 90.31 85 LEU A CA 1
ATOM 695 C C . LEU A 1 85 ? -1.317 13.742 5.474 1.00 90.31 85 LEU A C 1
ATOM 697 O O . LEU A 1 85 ? -1.636 14.292 6.524 1.00 90.31 85 LEU A O 1
ATOM 701 N N . LEU A 1 86 ? -2.161 12.990 4.768 1.00 88.81 86 LEU A N 1
ATOM 702 C CA . LEU A 1 86 ? -3.541 12.746 5.186 1.00 88.81 86 LEU A CA 1
ATOM 703 C C . LEU A 1 86 ? -3.593 11.964 6.499 1.00 88.81 86 LEU A C 1
ATOM 705 O O . LEU A 1 86 ? -4.278 12.406 7.419 1.00 88.81 86 LEU A O 1
ATOM 709 N N . ILE A 1 87 ? -2.815 10.885 6.612 1.00 87.44 87 ILE A N 1
ATOM 710 C CA . ILE A 1 87 ? -2.745 10.060 7.828 1.00 87.44 87 ILE A CA 1
ATOM 711 C C . ILE A 1 87 ? -2.202 10.870 9.012 1.00 87.44 87 ILE A C 1
ATOM 713 O O . ILE A 1 87 ? -2.789 10.851 10.086 1.00 87.44 87 ILE A O 1
ATOM 717 N N . ASN A 1 88 ? -1.127 11.641 8.818 1.00 84.56 88 ASN A N 1
ATOM 718 C CA . ASN A 1 88 ? -0.481 12.380 9.910 1.00 84.56 88 ASN A CA 1
ATOM 719 C C . ASN A 1 88 ? -1.247 13.632 10.366 1.00 84.56 88 ASN A C 1
ATOM 721 O O . ASN A 1 88 ? -1.006 14.129 11.462 1.00 84.56 88 ASN A O 1
ATOM 725 N N . ARG A 1 89 ? -2.120 14.201 9.525 1.00 81.88 89 ARG A N 1
ATOM 726 C CA . ARG A 1 89 ? -2.878 15.423 9.859 1.00 81.88 89 ARG A CA 1
ATOM 727 C C . ARG A 1 89 ? -4.126 15.170 10.687 1.00 81.88 89 ARG A C 1
ATOM 729 O O . ARG A 1 89 ? -4.740 16.127 11.148 1.00 81.88 89 ARG A O 1
ATOM 736 N N . THR A 1 90 ? -4.556 13.923 10.790 1.00 67.88 90 THR A N 1
ATOM 737 C CA . THR A 1 90 ? -5.859 13.588 11.345 1.00 67.88 90 THR A CA 1
ATOM 738 C C . THR A 1 90 ? -5.671 12.672 12.542 1.00 67.88 90 THR A C 1
ATOM 740 O O . THR A 1 90 ? -5.371 11.492 12.402 1.00 67.88 90 THR A O 1
ATOM 743 N N . ASP A 1 91 ? -5.946 13.205 13.734 1.00 69.44 91 ASP A N 1
ATOM 744 C CA . ASP A 1 91 ? -5.972 12.444 14.996 1.00 69.44 91 ASP A CA 1
ATOM 745 C C . ASP A 1 91 ? -7.071 11.355 15.015 1.00 69.44 91 ASP A C 1
ATOM 747 O O . ASP A 1 91 ? -7.250 10.629 15.990 1.00 69.44 91 ASP A O 1
ATOM 751 N N . GLU A 1 92 ? -7.838 11.252 13.929 1.00 75.56 92 GLU A N 1
ATOM 752 C CA . GLU A 1 92 ? -8.959 10.340 13.741 1.00 75.56 92 GLU A CA 1
ATOM 753 C C . GLU A 1 92 ? -8.555 8.993 13.122 1.00 75.56 92 GLU A C 1
ATOM 755 O O . GLU A 1 92 ? -9.407 8.107 13.023 1.00 75.56 92 GLU A O 1
ATOM 760 N N . TYR A 1 93 ? -7.297 8.814 12.696 1.00 84.62 93 TYR A N 1
ATOM 761 C CA . TYR A 1 93 ? -6.855 7.541 12.122 1.00 84.62 93 TYR A CA 1
ATOM 762 C C . TYR A 1 93 ? -6.535 6.512 13.183 1.00 84.62 93 TYR A C 1
ATOM 764 O O . TYR A 1 93 ? -5.654 6.680 14.026 1.00 84.62 93 TYR A O 1
ATOM 772 N N . LYS A 1 94 ? -7.197 5.368 13.062 1.00 90.38 94 LYS A N 1
ATOM 773 C CA . LYS A 1 94 ? -6.910 4.214 13.895 1.00 90.38 94 LYS A CA 1
ATOM 774 C C . LYS A 1 94 ? -5.995 3.245 13.162 1.00 90.38 94 LYS A C 1
ATOM 776 O O . LYS A 1 94 ? -6.377 2.630 12.166 1.00 90.38 94 LYS A O 1
ATOM 781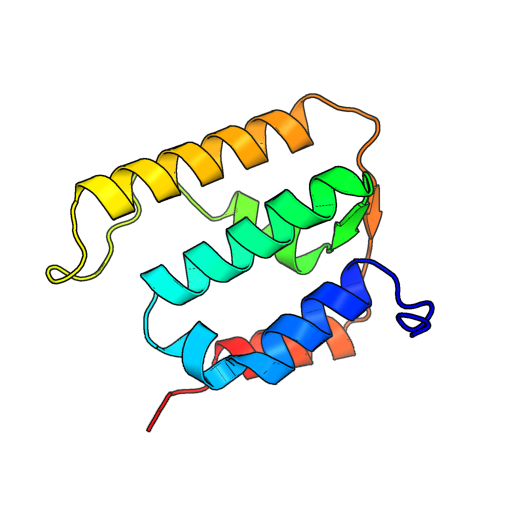 N N . ILE A 1 95 ? -4.800 3.059 13.708 1.00 91.38 95 ILE A N 1
ATOM 782 C CA . ILE A 1 95 ? -3.925 1.963 13.301 1.00 91.38 95 ILE A CA 1
ATOM 783 C C . ILE A 1 95 ? -4.509 0.670 13.870 1.00 91.38 95 ILE A C 1
ATOM 785 O O . ILE A 1 95 ? -4.684 0.518 15.082 1.00 91.38 95 ILE A O 1
ATOM 789 N N . ARG A 1 96 ? -4.862 -0.256 12.982 1.00 92.19 96 ARG A N 1
ATOM 790 C CA . ARG A 1 96 ? -5.439 -1.544 13.341 1.00 92.19 96 ARG A CA 1
ATOM 791 C C . ARG A 1 96 ? -4.351 -2.600 13.363 1.00 92.19 96 ARG A C 1
ATOM 793 O O . ARG A 1 96 ? -3.895 -3.057 12.315 1.00 92.19 96 ARG A O 1
ATOM 800 N N . GLU A 1 97 ? -3.976 -2.983 14.577 1.00 92.31 97 GLU A N 1
ATOM 801 C CA . GLU A 1 97 ? -2.993 -4.033 14.810 1.00 92.31 97 GLU A CA 1
ATOM 802 C C . GLU A 1 97 ? -3.443 -5.366 14.210 1.00 92.31 97 GLU A C 1
ATOM 804 O O . GLU A 1 97 ? -4.601 -5.788 14.337 1.00 92.31 97 GLU A O 1
ATOM 809 N N . THR A 1 98 ? -2.498 -6.043 13.573 1.00 92.69 98 THR A N 1
ATOM 810 C CA . THR A 1 98 ? -2.647 -7.410 13.092 1.00 92.69 98 THR A CA 1
ATOM 811 C C . THR A 1 98 ? -1.885 -8.385 13.972 1.00 92.69 98 THR A C 1
ATOM 813 O O . THR A 1 98 ? -0.915 -8.050 14.653 1.00 92.69 98 THR A O 1
ATOM 816 N N . THR A 1 99 ? -2.336 -9.639 13.967 1.00 92.25 99 THR A N 1
ATOM 817 C CA . THR A 1 99 ? -1.640 -10.702 14.694 1.00 92.25 99 THR A CA 1
ATOM 818 C C . THR A 1 99 ? -0.258 -10.957 14.091 1.00 92.25 99 THR A C 1
ATOM 820 O O . THR A 1 99 ? -0.042 -10.758 12.894 1.00 92.25 99 THR A O 1
ATOM 823 N N . ASN A 1 100 ? 0.674 -11.474 14.896 1.00 90.62 100 ASN A N 1
ATOM 824 C CA . ASN A 1 100 ? 2.004 -11.840 14.403 1.00 90.62 100 ASN A CA 1
ATOM 825 C C . ASN A 1 100 ? 1.944 -12.851 13.249 1.00 90.62 100 ASN A C 1
ATOM 827 O O . ASN A 1 100 ? 2.721 -12.735 12.309 1.00 90.62 100 ASN A O 1
ATOM 831 N N . SER A 1 101 ? 1.002 -13.802 13.274 1.00 91.19 101 SER A N 1
ATOM 832 C CA . SER A 1 101 ? 0.835 -14.760 12.175 1.00 91.19 101 SER A CA 1
ATOM 833 C C . SER A 1 101 ? 0.396 -14.075 10.879 1.00 91.19 101 SER A C 1
ATOM 835 O O . SER A 1 101 ? 0.921 -14.403 9.817 1.00 91.19 101 SER A O 1
ATOM 837 N N . THR A 1 102 ? -0.501 -13.085 10.952 1.00 91.50 102 THR A N 1
ATOM 838 C CA . THR A 1 102 ? -0.878 -12.253 9.799 1.00 91.50 102 THR A CA 1
ATOM 839 C C . THR A 1 102 ? 0.323 -11.474 9.264 1.00 91.50 102 THR A C 1
ATOM 841 O O . THR A 1 102 ? 0.578 -11.525 8.064 1.00 91.50 102 THR A O 1
ATOM 844 N N . LYS A 1 103 ? 1.102 -10.819 10.137 1.00 91.81 103 LYS A N 1
ATOM 845 C CA . LYS A 1 103 ? 2.320 -10.087 9.743 1.00 91.81 103 LYS A CA 1
ATOM 846 C C . LYS A 1 103 ? 3.309 -11.010 9.033 1.00 91.81 103 LYS A C 1
ATOM 848 O O . LYS A 1 103 ? 3.724 -10.714 7.919 1.00 91.81 103 LYS A O 1
ATOM 853 N N . SER A 1 104 ? 3.621 -12.166 9.624 1.00 92.31 104 SER A N 1
ATOM 854 C CA . SER A 1 104 ? 4.526 -13.154 9.024 1.00 92.31 104 SER A CA 1
ATOM 855 C C . SER A 1 104 ? 4.023 -13.675 7.679 1.00 92.31 104 SER A C 1
ATOM 857 O O . SER A 1 104 ? 4.825 -13.861 6.768 1.00 92.31 104 SER A O 1
ATOM 859 N N . ARG A 1 105 ? 2.709 -13.884 7.528 1.00 93.38 105 ARG A N 1
ATOM 860 C CA . ARG A 1 105 ? 2.109 -14.298 6.253 1.00 93.38 105 ARG A CA 1
ATOM 861 C C . ARG A 1 105 ? 2.264 -13.217 5.183 1.00 93.38 105 ARG A C 1
ATOM 863 O O . ARG A 1 105 ? 2.668 -13.540 4.074 1.00 93.38 105 ARG A O 1
ATOM 870 N N . VAL A 1 106 ? 1.991 -11.955 5.517 1.00 94.19 106 VAL A N 1
ATOM 871 C CA . VAL A 1 106 ? 2.170 -10.820 4.595 1.00 94.19 106 VAL A CA 1
ATOM 872 C C . VAL A 1 106 ? 3.636 -10.675 4.182 1.00 94.19 106 VAL A C 1
ATOM 874 O O . VAL A 1 106 ? 3.918 -10.532 2.996 1.00 94.19 106 VAL A O 1
ATOM 877 N N . GLU A 1 107 ? 4.579 -10.761 5.125 1.00 92.62 107 GLU A N 1
ATOM 878 C CA . GLU A 1 107 ? 6.013 -10.724 4.803 1.00 92.62 107 GLU A CA 1
ATOM 879 C C . GLU A 1 107 ? 6.427 -11.885 3.893 1.00 92.62 107 GLU A C 1
ATOM 881 O O . GLU A 1 107 ? 7.163 -11.676 2.932 1.00 92.62 107 GLU A O 1
ATOM 886 N N . TYR A 1 108 ? 5.924 -13.095 4.157 1.00 94.50 108 TYR A N 1
ATOM 887 C CA . TYR A 1 108 ? 6.169 -14.256 3.304 1.00 94.50 108 TYR A CA 1
ATOM 888 C C . TYR A 1 108 ? 5.662 -14.025 1.877 1.00 94.50 108 TYR A C 1
ATOM 890 O O . TYR A 1 108 ? 6.428 -14.185 0.932 1.00 94.50 108 TYR A O 1
ATOM 898 N N . ILE A 1 109 ? 4.407 -13.587 1.725 1.00 93.75 109 ILE A N 1
ATOM 899 C CA . ILE A 1 109 ? 3.784 -13.305 0.423 1.00 93.75 109 ILE A CA 1
ATOM 900 C C . ILE A 1 109 ? 4.597 -12.269 -0.356 1.00 93.75 109 ILE A C 1
ATOM 902 O O . ILE A 1 109 ? 4.909 -12.478 -1.524 1.00 93.75 109 ILE A O 1
ATOM 906 N N . LEU A 1 110 ? 4.997 -11.173 0.290 1.00 91.31 110 LEU A N 1
ATOM 907 C CA . LEU A 1 110 ? 5.780 -10.107 -0.346 1.00 91.31 110 LEU A CA 1
ATOM 908 C C . LEU A 1 110 ? 7.245 -10.498 -0.612 1.00 91.31 110 LEU A C 1
ATOM 910 O O . LEU A 1 110 ? 7.957 -9.785 -1.322 1.00 91.31 110 LEU A O 1
ATOM 914 N N . GLY A 1 111 ? 7.707 -11.608 -0.039 1.00 91.69 111 GLY A N 1
ATOM 915 C CA . GLY A 1 111 ? 9.021 -12.194 -0.290 1.00 91.69 111 GLY A CA 1
ATOM 916 C C . GLY A 1 111 ? 9.046 -13.218 -1.428 1.00 91.69 111 GLY A C 1
ATOM 917 O O . GLY A 1 111 ? 10.134 -13.641 -1.810 1.00 91.69 111 GLY A O 1
ATOM 918 N N . LEU A 1 112 ? 7.889 -13.623 -1.965 1.00 92.44 112 LEU A N 1
ATOM 919 C CA . LEU A 1 112 ? 7.823 -14.582 -3.069 1.00 92.44 112 LEU A CA 1
ATOM 920 C C . LEU A 1 112 ? 8.405 -13.986 -4.357 1.00 92.44 112 LEU A C 1
ATOM 922 O O . LEU A 1 112 ? 8.096 -12.848 -4.720 1.00 92.44 112 LEU A O 1
ATOM 926 N N . SER A 1 113 ? 9.208 -14.778 -5.067 1.00 85.75 113 SER A N 1
ATOM 927 C CA . SER A 1 113 ? 9.600 -14.496 -6.447 1.00 85.75 113 SER A CA 1
ATOM 928 C C . SER A 1 113 ? 8.482 -14.901 -7.403 1.00 85.75 113 SER A C 1
ATOM 930 O O . SER A 1 113 ? 7.780 -15.889 -7.181 1.00 85.75 113 SER A O 1
ATOM 932 N N . VAL A 1 114 ? 8.313 -14.121 -8.466 1.00 80.06 114 VAL A N 1
ATOM 933 C CA . VAL A 1 114 ? 7.533 -14.535 -9.631 1.00 80.06 114 VAL A CA 1
ATOM 934 C C . VAL A 1 114 ? 8.505 -15.288 -10.538 1.00 80.06 114 VAL A C 1
ATOM 936 O O . VAL A 1 114 ? 9.485 -14.694 -10.983 1.00 80.06 114 VAL A O 1
ATOM 939 N N . ASP A 1 115 ? 8.290 -16.595 -10.698 1.00 62.25 115 ASP A N 1
ATOM 940 C CA . ASP A 1 115 ? 9.060 -17.453 -11.614 1.00 62.25 115 ASP A CA 1
ATOM 941 C C . ASP A 1 115 ? 8.700 -17.186 -13.085 1.00 62.25 115 ASP A C 1
ATOM 943 O O . ASP A 1 115 ? 7.497 -16.954 -13.367 1.00 62.25 115 ASP A O 1
#

pLDDT: mean 88.65, std 10.69, range [36.38, 95.62]

Secondary structure (DSSP, 8-state):
----S--HHHHHHHHHHHTHHHHTS-HHHHHHHHHHHHHHHHTTTEEEHHHHHHHHH--TT----TTS-HHHHHHHHHHHHHHHHHHHH-TTPEEE---HHHHHHHHHHHH----

Radius of gyration: 14.3 Å; chains: 1; bounding box: 38×33×33 Å

Foldseek 3Di:
DDPPPDDLQRVLLVVCQVCLLQCQPFPLSVLVSLLVSLVVCLVVLEHEQLSVVVLVVDDLPDDTDPPDDVVSNVVSSVSSVVSVCSNVVDPSHHHDYDDPVSVVSSVVSNPDHND

Organism: NCBI:txid59845

Sequence (115 aa):
MEQEGLNVSQVSAKTLEEDWRVVNDSSFTRTLYIITIALESLKYKEIADFIHARLDRYTRNMTFGEHIDNNDIEKLLQDIETCKLLINRTDEYKIRETTNSTKSRVEYILGLSVD